Protein AF-A0A5C3QDT7-F1 (afdb_monomer_lite)

Organism: NCBI:txid1884261

Structure (mmCIF, N/CA/C/O backbone):
data_AF-A0A5C3QDT7-F1
#
_entry.id   AF-A0A5C3QDT7-F1
#
loop_
_atom_site.group_PDB
_atom_site.id
_atom_site.type_symbol
_atom_site.label_atom_id
_atom_site.label_alt_id
_atom_site.label_comp_id
_atom_site.label_asym_id
_atom_site.label_entity_id
_atom_site.label_seq_id
_atom_site.pdbx_PDB_ins_code
_atom_site.Cartn_x
_atom_site.Cartn_y
_atom_site.Cartn_z
_atom_site.occupancy
_atom_site.B_iso_or_equiv
_atom_site.auth_seq_id
_atom_site.auth_comp_id
_atom_site.auth_asym_id
_atom_site.auth_atom_id
_atom_site.pdbx_PDB_model_num
ATOM 1 N N . MET A 1 1 ? -24.518 -51.288 13.254 1.00 46.16 1 MET A N 1
ATOM 2 C CA . MET A 1 1 ? -23.234 -50.555 13.257 1.00 46.16 1 MET A CA 1
ATOM 3 C C . MET A 1 1 ? -23.258 -49.539 14.392 1.00 46.16 1 MET A C 1
ATOM 5 O O . MET A 1 1 ? -24.147 -48.701 14.406 1.00 46.16 1 MET A O 1
ATOM 9 N N . SER A 1 2 ? -22.365 -49.686 15.373 1.00 45.25 2 SER A N 1
ATOM 10 C CA . SER A 1 2 ? -22.392 -48.966 16.654 1.00 45.25 2 SER A CA 1
ATOM 11 C C . SER A 1 2 ? -21.695 -47.605 16.610 1.00 45.25 2 SER A C 1
ATOM 13 O O . SER A 1 2 ? -20.634 -47.457 16.008 1.00 45.25 2 SER A O 1
ATOM 15 N N . PHE A 1 3 ? -22.286 -46.647 17.321 1.00 42.19 3 PHE A N 1
ATOM 16 C CA . PHE A 1 3 ? -21.749 -45.327 17.642 1.00 42.19 3 PHE A CA 1
ATOM 17 C C . PHE A 1 3 ? -20.499 -45.412 18.534 1.00 42.19 3 PHE A C 1
ATOM 19 O O . PHE A 1 3 ? -20.432 -46.255 19.431 1.00 42.19 3 PHE A O 1
ATOM 26 N N . LYS A 1 4 ? -19.550 -44.485 18.348 1.00 51.75 4 LYS A N 1
ATOM 27 C CA . LYS A 1 4 ? -18.534 -44.129 19.351 1.00 51.75 4 LYS A CA 1
ATOM 28 C C . LYS A 1 4 ? -18.331 -42.612 19.397 1.00 51.75 4 LYS A C 1
ATOM 30 O O . LYS A 1 4 ? -17.923 -42.000 18.417 1.00 51.75 4 LYS A O 1
ATOM 35 N N . THR A 1 5 ? -18.604 -42.059 20.574 1.00 47.91 5 THR A N 1
ATOM 36 C CA . THR A 1 5 ? -18.246 -40.721 21.063 1.00 47.91 5 THR A CA 1
ATOM 37 C C . THR A 1 5 ? -16.815 -40.726 21.614 1.00 47.91 5 THR A C 1
ATOM 39 O O . THR A 1 5 ? -16.454 -41.660 22.325 1.00 47.91 5 THR A O 1
ATOM 42 N N . THR A 1 6 ? -16.020 -39.691 21.326 1.00 44.88 6 THR A N 1
ATOM 43 C CA . THR A 1 6 ? -14.819 -39.181 22.046 1.00 44.88 6 THR A CA 1
ATOM 44 C C . THR A 1 6 ? -14.408 -37.926 21.261 1.00 44.88 6 THR A C 1
ATOM 46 O O . THR A 1 6 ? -14.332 -38.000 20.043 1.00 44.88 6 THR A O 1
ATOM 49 N N . GLY A 1 7 ? -14.210 -36.726 21.796 1.00 35.62 7 GLY A N 1
ATOM 50 C CA . GLY A 1 7 ? -13.686 -36.317 23.092 1.00 35.62 7 GLY A CA 1
ATOM 51 C C . GLY A 1 7 ? -12.602 -35.269 22.800 1.00 35.62 7 GLY A C 1
ATOM 52 O O . GLY A 1 7 ? -11.702 -35.527 22.007 1.00 35.62 7 GLY A O 1
ATOM 53 N N . ASP A 1 8 ? -12.785 -34.091 23.384 1.00 43.28 8 ASP A N 1
ATOM 54 C CA . ASP A 1 8 ? -11.962 -32.876 23.400 1.00 43.28 8 ASP A CA 1
ATOM 55 C C . ASP A 1 8 ? -10.440 -33.025 23.160 1.00 43.28 8 ASP A C 1
ATOM 57 O O . ASP A 1 8 ? -9.793 -33.871 23.779 1.00 43.28 8 ASP A O 1
ATOM 61 N N . LYS A 1 9 ? -9.866 -32.128 22.336 1.00 39.88 9 LYS A N 1
ATOM 62 C CA . LYS A 1 9 ? -8.500 -31.607 22.529 1.00 39.88 9 LYS A CA 1
ATOM 63 C C . LYS A 1 9 ? -8.380 -30.154 22.076 1.00 39.88 9 LYS A C 1
ATOM 65 O O . LYS A 1 9 ? -8.159 -29.854 20.903 1.00 39.88 9 LYS A O 1
ATOM 70 N N . ASP A 1 10 ? -8.448 -29.278 23.067 1.00 38.56 10 ASP A N 1
ATOM 71 C CA . ASP A 1 10 ? -7.769 -27.988 23.123 1.00 38.56 10 ASP A CA 1
ATOM 72 C C . ASP A 1 10 ? -6.307 -28.093 22.628 1.00 38.56 10 ASP A C 1
ATOM 74 O O . ASP A 1 10 ? -5.536 -28.945 23.080 1.00 38.56 10 ASP A O 1
ATOM 78 N N . THR A 1 11 ? -5.893 -27.247 21.678 1.00 39.19 11 THR A N 1
ATOM 79 C CA . THR A 1 11 ? -4.472 -26.891 21.521 1.00 39.19 11 THR A CA 1
ATOM 80 C C . THR A 1 11 ? -4.332 -25.485 20.938 1.00 39.19 11 THR A C 1
ATOM 82 O O . THR A 1 11 ? -4.353 -25.258 19.728 1.00 39.19 11 THR A O 1
ATOM 85 N N . ALA A 1 12 ? -4.175 -24.538 21.858 1.00 36.22 12 ALA A N 1
ATOM 86 C CA . ALA A 1 12 ? -3.611 -23.203 21.708 1.00 36.22 12 ALA A CA 1
ATOM 87 C C . ALA A 1 12 ? -2.757 -22.950 20.440 1.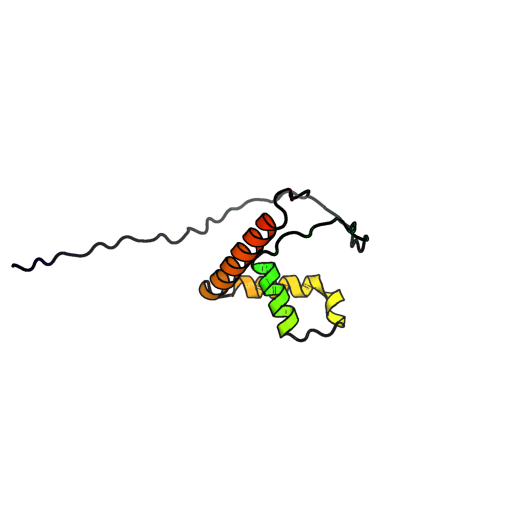00 36.22 12 ALA A C 1
ATOM 89 O O . ALA A 1 12 ? -1.639 -23.451 20.296 1.00 36.22 12 ALA A O 1
ATOM 90 N N . LYS 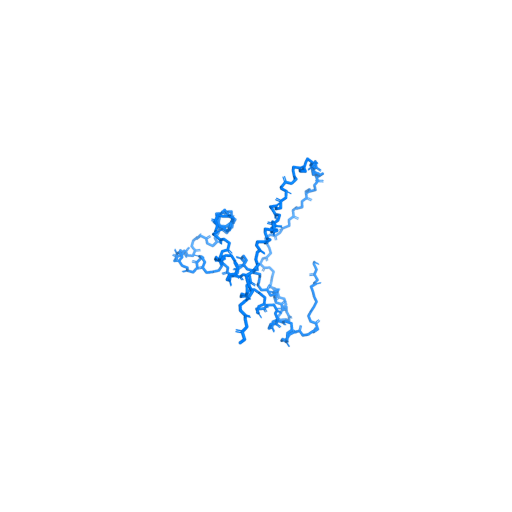A 1 13 ? -3.203 -22.026 19.577 1.00 37.50 13 LYS A N 1
ATOM 91 C CA . LYS A 1 13 ? -2.311 -21.286 18.666 1.00 37.50 13 LYS A CA 1
ATOM 92 C C . LYS A 1 13 ? -1.879 -19.994 19.355 1.00 37.50 13 LYS A C 1
ATOM 94 O O . LYS A 1 13 ? -2.547 -18.969 19.295 1.00 37.50 13 LYS A O 1
ATOM 99 N N . ALA A 1 14 ? -0.754 -20.139 20.048 1.00 34.88 14 ALA A N 1
ATOM 100 C CA . ALA A 1 14 ? 0.122 -19.133 20.628 1.00 34.88 14 ALA A CA 1
ATOM 101 C C . ALA A 1 14 ? -0.102 -17.686 20.150 1.00 34.88 14 ALA A C 1
ATOM 103 O O . ALA A 1 14 ? 0.135 -17.344 18.990 1.00 34.88 14 ALA A O 1
ATOM 104 N N . GLY A 1 15 ? -0.440 -16.815 21.104 1.00 29.23 15 GLY A N 1
ATOM 105 C CA . GLY A 1 15 ? -0.189 -15.388 20.981 1.00 29.23 15 GLY A CA 1
ATOM 106 C C . GLY A 1 15 ? 1.305 -15.153 20.777 1.00 29.23 15 GLY A C 1
ATOM 107 O O . GLY A 1 15 ? 2.134 -15.582 21.580 1.00 29.23 15 GLY A O 1
ATOM 108 N N . THR A 1 16 ? 1.661 -14.485 19.685 1.00 42.62 16 THR A N 1
ATOM 109 C CA . THR A 1 16 ? 3.035 -14.063 19.427 1.00 42.62 16 THR A CA 1
ATOM 110 C C . THR A 1 16 ? 3.484 -13.144 20.567 1.00 42.62 16 THR A C 1
ATOM 112 O O . THR A 1 16 ? 2.901 -12.069 20.743 1.00 42.62 16 THR A O 1
ATOM 115 N N . PRO A 1 17 ? 4.513 -13.509 21.351 1.00 36.41 17 PRO A N 1
ATOM 116 C CA . PRO A 1 17 ? 4.979 -12.663 22.430 1.00 36.41 17 PRO A CA 1
ATOM 117 C C . PRO A 1 17 ? 5.647 -11.445 21.797 1.00 36.41 17 PRO A C 1
ATOM 119 O O . PRO A 1 17 ? 6.668 -11.543 21.110 1.00 36.41 17 PRO A O 1
ATOM 122 N N . ARG A 1 18 ? 5.064 -10.269 22.021 1.00 40.06 18 ARG A N 1
ATOM 123 C CA . ARG A 1 18 ? 5.648 -8.981 21.645 1.00 40.06 18 ARG A CA 1
ATOM 124 C C . ARG A 1 18 ? 6.845 -8.731 22.571 1.00 40.06 18 ARG A C 1
ATOM 126 O O . ARG A 1 18 ? 6.734 -8.034 23.574 1.00 40.06 18 ARG A O 1
ATOM 133 N N . LYS A 1 19 ? 7.990 -9.364 22.277 1.00 42.12 19 LYS A N 1
ATOM 134 C CA . LYS A 1 19 ? 9.251 -9.124 22.991 1.00 42.12 19 LYS A CA 1
ATOM 135 C C . LYS A 1 19 ? 9.576 -7.633 22.918 1.00 42.12 19 LYS A C 1
ATOM 137 O O . LYS A 1 19 ? 9.857 -7.114 21.836 1.00 42.12 19 LYS A O 1
ATOM 142 N N . LYS A 1 20 ? 9.584 -6.967 24.077 1.00 43.97 20 LYS A N 1
ATOM 143 C CA . LYS A 1 20 ? 10.302 -5.706 24.267 1.00 43.97 20 LYS A CA 1
ATOM 144 C C . LYS A 1 20 ? 11.763 -5.965 23.890 1.00 43.97 20 LYS A C 1
ATOM 146 O O . LYS A 1 20 ? 12.446 -6.752 24.538 1.00 43.97 20 LYS A O 1
ATOM 151 N N . ARG A 1 21 ? 12.202 -5.397 22.767 1.00 39.97 21 ARG A N 1
ATOM 152 C CA . ARG A 1 21 ? 13.617 -5.298 22.408 1.00 39.97 21 ARG A CA 1
ATOM 153 C C . ARG A 1 21 ? 14.016 -3.859 22.634 1.00 39.97 21 ARG A C 1
ATOM 155 O O . ARG A 1 21 ? 13.851 -3.028 21.744 1.00 39.97 21 ARG A O 1
ATOM 162 N N . ASP A 1 22 ? 14.563 -3.604 23.809 1.00 48.19 22 ASP A N 1
ATOM 163 C CA . ASP A 1 22 ? 15.526 -2.536 23.996 1.00 48.19 22 ASP A CA 1
ATOM 164 C C . ASP A 1 22 ? 16.672 -2.787 23.010 1.00 48.19 22 ASP A C 1
ATOM 166 O O . ASP A 1 22 ? 17.453 -3.733 23.124 1.00 48.19 22 ASP A O 1
ATOM 170 N N . ARG A 1 23 ? 16.696 -1.995 21.940 1.00 44.56 23 ARG A N 1
ATOM 171 C CA . ARG A 1 23 ? 17.826 -1.910 21.024 1.00 44.56 23 ARG A CA 1
ATOM 172 C C . ARG A 1 23 ? 18.049 -0.443 20.720 1.00 44.56 23 ARG A C 1
ATOM 174 O O . ARG A 1 23 ? 17.362 0.126 19.871 1.00 44.56 23 ARG A O 1
ATOM 181 N N . ALA A 1 24 ? 19.032 0.130 21.407 1.00 44.81 24 ALA A N 1
ATOM 182 C CA . ALA A 1 24 ? 19.730 1.321 20.956 1.00 44.81 24 ALA A CA 1
ATOM 183 C C . ALA A 1 24 ? 19.991 1.199 19.444 1.00 44.81 24 ALA A C 1
ATOM 185 O O . ALA A 1 24 ? 20.595 0.222 18.990 1.00 44.81 24 ALA A O 1
ATOM 186 N N . LYS A 1 25 ? 19.470 2.139 18.651 1.00 46.03 25 LYS A N 1
ATOM 187 C CA . LYS A 1 25 ? 19.831 2.250 17.237 1.00 46.03 25 LYS A CA 1
ATOM 188 C C . LYS A 1 25 ? 20.991 3.241 17.121 1.00 46.03 25 LYS A C 1
ATOM 190 O O . LYS A 1 25 ? 20.840 4.364 17.600 1.00 46.03 25 LYS A O 1
ATOM 195 N N . PRO A 1 26 ? 22.115 2.848 16.499 1.00 40.53 26 PRO A N 1
ATOM 196 C CA . PRO A 1 26 ? 23.199 3.767 16.207 1.00 40.53 26 PRO A CA 1
ATOM 197 C C . PRO A 1 26 ? 22.735 4.804 15.179 1.00 40.53 26 PRO A C 1
ATOM 199 O O . PRO A 1 26 ? 21.913 4.529 14.302 1.00 40.53 26 PRO A O 1
ATOM 202 N N . THR A 1 27 ? 23.277 6.006 15.320 1.00 46.38 27 THR A N 1
ATOM 203 C CA . THR A 1 27 ? 23.207 7.120 14.379 1.00 46.38 27 THR A CA 1
ATOM 204 C C . THR A 1 27 ? 23.703 6.713 12.992 1.00 46.38 27 THR A C 1
ATOM 206 O O . THR A 1 27 ? 24.876 6.386 12.831 1.00 46.38 27 THR A O 1
ATOM 209 N N . THR A 1 28 ? 22.853 6.835 11.974 1.00 36.47 28 THR A N 1
ATOM 210 C CA . THR A 1 28 ? 23.302 7.044 10.591 1.00 36.47 28 THR A CA 1
ATOM 211 C C . THR A 1 28 ? 22.407 8.081 9.930 1.00 36.47 28 THR A C 1
ATOM 213 O O . THR A 1 28 ? 21.270 7.808 9.547 1.00 36.47 28 THR A O 1
ATOM 216 N N . THR A 1 29 ? 22.950 9.288 9.816 1.00 42.97 29 THR A N 1
ATOM 217 C CA . THR A 1 29 ? 22.566 10.313 8.851 1.00 42.97 29 THR A CA 1
ATOM 218 C C . THR A 1 29 ? 22.496 9.692 7.458 1.00 42.97 29 THR A C 1
ATOM 220 O O . THR A 1 29 ? 23.466 9.098 6.990 1.00 42.97 29 THR A O 1
ATOM 223 N N . THR A 1 30 ? 21.372 9.827 6.760 1.00 40.28 30 THR A N 1
ATOM 224 C CA . THR A 1 30 ? 21.335 9.602 5.310 1.00 40.28 30 THR A CA 1
ATOM 225 C C . THR A 1 30 ? 20.404 10.622 4.671 1.00 40.28 30 THR A C 1
ATOM 227 O O . THR A 1 30 ? 19.204 10.421 4.517 1.00 40.28 30 THR A O 1
ATOM 230 N N . THR A 1 31 ? 20.998 11.760 4.320 1.00 48.31 31 THR A N 1
ATOM 231 C CA . THR A 1 31 ? 20.540 12.663 3.267 1.00 48.31 31 THR A CA 1
ATOM 232 C C . THR A 1 31 ? 20.331 11.868 1.981 1.00 48.31 31 THR A C 1
ATOM 234 O O . THR A 1 31 ? 21.292 11.293 1.472 1.00 48.31 31 THR A O 1
ATOM 237 N N . THR A 1 32 ? 19.133 11.855 1.388 1.00 39.72 32 THR A N 1
ATOM 238 C CA . THR A 1 32 ? 19.012 11.473 -0.031 1.00 39.72 32 THR A CA 1
ATOM 239 C C . THR A 1 32 ? 17.837 12.160 -0.726 1.00 39.72 32 THR A C 1
ATOM 241 O O . THR A 1 32 ? 16.698 11.715 -0.670 1.00 39.72 32 THR A O 1
ATOM 244 N N . LYS A 1 33 ? 18.184 13.275 -1.377 1.00 42.28 33 LYS A N 1
ATOM 245 C CA . LYS A 1 33 ? 17.768 13.723 -2.716 1.00 42.28 33 LYS A CA 1
ATOM 246 C C . LYS A 1 33 ? 16.317 13.424 -3.132 1.00 42.28 33 LYS A C 1
ATOM 248 O O . LYS A 1 33 ? 15.992 12.330 -3.585 1.00 42.28 33 LYS A O 1
ATOM 253 N N . ASN A 1 34 ? 15.499 14.478 -3.135 1.00 48.81 34 ASN A N 1
ATOM 254 C CA . ASN A 1 34 ? 14.296 14.581 -3.962 1.00 48.81 34 ASN A CA 1
ATOM 255 C C . ASN A 1 34 ? 14.701 14.514 -5.445 1.00 48.81 34 ASN A C 1
ATOM 257 O O . ASN A 1 34 ? 15.040 15.526 -6.050 1.00 48.81 34 ASN A O 1
ATOM 261 N N . GLY A 1 35 ? 14.742 13.311 -6.016 1.00 46.81 35 GLY A N 1
ATOM 262 C CA . GLY A 1 35 ? 15.088 13.094 -7.415 1.00 46.81 35 GLY A CA 1
ATOM 263 C C . GLY A 1 35 ? 13.849 12.868 -8.272 1.00 46.81 35 GLY A C 1
ATOM 264 O O . GLY A 1 35 ? 13.409 11.733 -8.421 1.00 46.81 35 GLY A O 1
ATOM 265 N N . THR A 1 36 ? 13.360 13.913 -8.938 1.00 53.69 36 THR A N 1
ATOM 266 C CA . THR A 1 36 ? 12.638 13.796 -10.220 1.00 53.69 36 THR A CA 1
ATOM 267 C C . THR A 1 36 ? 13.627 13.516 -11.363 1.00 53.69 36 THR A C 1
ATOM 269 O O . THR A 1 36 ? 13.518 14.055 -12.462 1.00 53.69 36 THR A O 1
ATOM 272 N N . GLY A 1 37 ? 14.635 12.674 -11.106 1.00 54.84 37 GLY A N 1
ATOM 273 C CA . GLY A 1 37 ? 15.516 12.164 -12.146 1.00 54.84 37 GLY A CA 1
ATOM 274 C C . GLY A 1 37 ? 14.679 11.295 -13.071 1.00 54.84 37 GLY A C 1
ATOM 275 O O . GLY A 1 37 ? 13.990 10.385 -12.601 1.00 54.84 37 GLY A O 1
ATOM 276 N N . ARG A 1 38 ? 14.683 11.614 -14.367 1.00 55.97 38 ARG A N 1
ATOM 277 C CA . ARG A 1 38 ? 14.011 10.814 -15.391 1.00 55.97 38 ARG A CA 1
ATOM 278 C C . ARG A 1 38 ? 14.536 9.387 -15.258 1.00 55.97 38 ARG A C 1
ATOM 280 O O . ARG A 1 38 ? 15.712 9.144 -15.502 1.00 55.97 38 ARG A O 1
ATOM 287 N N . LYS A 1 39 ? 13.692 8.476 -14.773 1.00 65.19 39 LYS A N 1
ATOM 288 C CA . LYS A 1 39 ? 14.029 7.053 -14.727 1.00 65.19 39 LYS A CA 1
ATOM 289 C C . LYS A 1 39 ? 14.256 6.613 -16.167 1.00 65.19 39 LYS A C 1
ATOM 291 O O . LYS A 1 39 ? 13.482 7.023 -17.034 1.00 65.19 39 LYS A O 1
ATOM 296 N N . ASP A 1 40 ? 15.292 5.816 -16.406 1.00 74.06 40 ASP A N 1
ATOM 297 C CA . ASP A 1 40 ? 15.504 5.216 -17.718 1.00 74.06 40 ASP A CA 1
ATOM 298 C C . ASP A 1 40 ? 14.204 4.564 -18.208 1.00 74.06 40 ASP A C 1
ATOM 300 O O . ASP A 1 40 ? 13.499 3.938 -17.412 1.00 74.06 40 ASP A O 1
ATOM 304 N N . PRO A 1 41 ? 13.857 4.684 -19.497 1.00 72.81 41 PRO A N 1
ATOM 305 C CA . PRO A 1 41 ? 12.634 4.093 -20.036 1.00 72.81 41 PRO A CA 1
ATOM 306 C C . PRO A 1 41 ? 12.608 2.557 -19.915 1.00 72.81 41 PRO A C 1
ATOM 308 O O . PRO A 1 41 ? 11.540 1.957 -19.973 1.00 72.81 41 PRO A O 1
ATOM 311 N N . SER A 1 42 ? 13.763 1.920 -19.698 1.00 78.81 42 SER A N 1
ATOM 312 C CA . SER A 1 42 ? 13.905 0.489 -19.399 1.00 78.81 42 SER A CA 1
ATOM 313 C C . SER A 1 42 ? 13.707 0.138 -17.915 1.00 78.81 42 SER A C 1
ATOM 315 O O . SER A 1 42 ? 13.760 -1.037 -17.544 1.00 78.81 42 SER A O 1
ATOM 317 N N . TYR A 1 43 ? 13.486 1.125 -17.041 1.00 82.81 43 TYR A N 1
ATOM 318 C CA . TYR A 1 43 ? 13.303 0.896 -15.614 1.00 82.81 43 TYR A CA 1
ATOM 319 C C . TYR A 1 43 ? 11.970 0.201 -15.334 1.00 82.81 43 TYR A C 1
ATOM 321 O O . TYR A 1 43 ? 10.893 0.793 -15.425 1.00 82.81 43 TYR A O 1
ATOM 329 N N . ILE A 1 44 ? 12.059 -1.050 -14.894 1.00 84.25 44 ILE A N 1
ATOM 330 C CA . ILE A 1 44 ? 10.906 -1.811 -14.424 1.00 84.25 44 ILE A CA 1
ATOM 331 C C . ILE A 1 44 ? 10.680 -1.487 -12.935 1.00 84.25 44 ILE A C 1
ATOM 333 O O . ILE A 1 44 ? 11.550 -1.781 -12.101 1.00 84.25 44 ILE A O 1
ATOM 337 N N . PRO A 1 45 ? 9.534 -0.881 -12.569 1.00 86.56 45 PRO A N 1
ATOM 338 C CA . PRO A 1 45 ? 9.222 -0.551 -11.186 1.00 86.56 45 PRO A CA 1
ATOM 339 C C . PRO A 1 45 ? 8.997 -1.808 -10.350 1.00 86.56 45 PRO A C 1
ATOM 341 O O . PRO A 1 45 ? 8.545 -2.831 -10.844 1.00 86.56 45 PRO A O 1
ATOM 344 N N . ARG A 1 46 ? 9.257 -1.711 -9.043 1.00 89.31 46 ARG A N 1
ATOM 345 C CA . ARG A 1 46 ? 8.999 -2.816 -8.112 1.00 89.31 46 ARG A CA 1
ATOM 346 C C . ARG A 1 46 ? 7.518 -3.198 -8.107 1.00 89.31 46 ARG A C 1
ATOM 348 O O . ARG A 1 46 ? 6.656 -2.319 -8.123 1.00 89.31 46 ARG A O 1
ATOM 355 N N . ALA A 1 47 ? 7.245 -4.494 -7.960 1.00 91.19 47 ALA A N 1
ATOM 356 C CA . ALA A 1 47 ? 5.901 -4.972 -7.657 1.00 91.19 47 ALA A CA 1
ATOM 357 C C . ALA A 1 47 ? 5.348 -4.262 -6.399 1.00 91.19 47 ALA A C 1
ATOM 359 O O . ALA A 1 47 ? 6.071 -4.136 -5.400 1.00 91.19 47 ALA A O 1
ATOM 360 N N . PRO A 1 48 ? 4.094 -3.778 -6.424 1.00 90.31 48 PRO A N 1
ATOM 361 C CA . PRO A 1 48 ? 3.504 -3.087 -5.287 1.00 90.31 48 PRO A CA 1
ATOM 362 C C . PRO A 1 48 ? 3.229 -4.073 -4.145 1.00 90.31 48 PRO A C 1
ATOM 364 O O . PRO A 1 48 ? 2.645 -5.133 -4.352 1.00 90.31 48 PRO A O 1
ATOM 367 N N . ASN A 1 49 ? 3.638 -3.716 -2.926 1.00 93.69 49 ASN A N 1
ATOM 368 C CA . ASN A 1 49 ? 3.276 -4.473 -1.726 1.00 93.69 49 ASN A CA 1
ATOM 369 C C . ASN A 1 49 ? 1.863 -4.092 -1.231 1.00 93.69 49 ASN A C 1
ATOM 371 O O . ASN A 1 49 ? 1.250 -3.148 -1.735 1.00 93.69 49 ASN A O 1
ATOM 375 N N . ALA A 1 50 ? 1.371 -4.792 -0.205 1.00 93.69 50 ALA A N 1
ATOM 376 C CA . ALA A 1 50 ? 0.023 -4.599 0.336 1.00 93.69 50 ALA A CA 1
ATOM 377 C C . ALA A 1 50 ? -0.232 -3.155 0.802 1.00 93.69 50 ALA A C 1
ATOM 379 O O . ALA A 1 50 ? -1.260 -2.561 0.482 1.00 93.69 50 ALA A O 1
ATOM 380 N N . PHE A 1 51 ? 0.751 -2.553 1.477 1.00 91.62 51 PHE A N 1
ATOM 381 C CA . PHE A 1 51 ? 0.677 -1.169 1.939 1.00 91.62 51 PHE A CA 1
ATOM 382 C C . PHE A 1 51 ? 0.639 -0.161 0.781 1.00 91.62 51 PHE A C 1
ATOM 384 O O . PHE A 1 51 ? -0.105 0.814 0.842 1.00 91.62 51 PHE A O 1
ATOM 391 N N . ILE A 1 52 ? 1.411 -0.384 -0.288 1.00 91.81 52 ILE A N 1
ATOM 392 C CA . ILE A 1 52 ? 1.404 0.480 -1.476 1.00 91.81 52 ILE A CA 1
ATOM 393 C C . ILE A 1 52 ? 0.041 0.419 -2.169 1.00 91.81 52 ILE A C 1
ATOM 395 O O . ILE A 1 52 ? -0.502 1.467 -2.513 1.00 91.81 52 ILE A O 1
ATOM 399 N N . LEU A 1 53 ? -0.542 -0.775 -2.308 1.00 92.19 53 LEU A N 1
ATOM 400 C CA . LEU A 1 53 ? -1.890 -0.943 -2.858 1.00 92.19 53 LEU A CA 1
ATOM 401 C C . LEU A 1 53 ? -2.940 -0.221 -2.007 1.00 92.19 53 LEU A C 1
ATOM 403 O O . LEU A 1 53 ? -3.754 0.536 -2.543 1.00 92.19 53 LEU A O 1
ATOM 407 N N . PHE A 1 54 ? -2.881 -0.397 -0.686 1.00 91.56 54 PHE A N 1
ATOM 408 C CA . PHE A 1 54 ? -3.775 0.278 0.249 1.00 91.56 54 PHE A CA 1
ATOM 409 C C . PHE A 1 54 ? -3.636 1.799 0.173 1.00 91.56 54 PHE A C 1
ATOM 411 O O . PHE A 1 54 ? -4.633 2.499 0.024 1.00 91.56 54 PHE A O 1
ATOM 418 N N . ARG A 1 55 ? -2.407 2.325 0.192 1.00 89.81 55 ARG A N 1
ATOM 419 C CA . ARG A 1 55 ? -2.135 3.763 0.080 1.00 89.81 55 ARG A CA 1
ATOM 420 C C . ARG A 1 55 ? -2.696 4.341 -1.216 1.00 89.81 55 ARG A C 1
ATOM 422 O O . ARG A 1 55 ? -3.345 5.381 -1.178 1.00 89.81 55 ARG A O 1
ATOM 429 N N . SER A 1 56 ? -2.475 3.678 -2.351 1.00 88.38 56 SER A N 1
ATOM 430 C CA . SER A 1 56 ? -3.024 4.110 -3.642 1.00 88.38 56 SER A CA 1
ATOM 431 C C . SER A 1 56 ? -4.553 4.108 -3.646 1.00 88.38 56 SER A C 1
ATOM 433 O O . SER A 1 56 ? -5.158 5.043 -4.168 1.00 88.38 56 SER A O 1
ATOM 435 N N . SER A 1 57 ? -5.178 3.096 -3.036 1.00 89.19 57 SER A N 1
ATOM 436 C CA . SER A 1 57 ? -6.632 3.059 -2.858 1.00 89.19 57 SER A CA 1
ATOM 437 C C . SER A 1 57 ? -7.113 4.202 -1.967 1.00 89.19 57 SER A C 1
ATOM 439 O O . SER A 1 57 ? -8.066 4.881 -2.318 1.00 89.19 57 SER A O 1
ATOM 441 N N . PHE A 1 58 ? -6.436 4.455 -0.849 1.00 86.19 58 PHE A N 1
ATOM 442 C CA . PHE A 1 58 ? -6.792 5.489 0.121 1.00 86.19 58 PHE A CA 1
ATOM 443 C C . PHE A 1 58 ? -6.714 6.898 -0.478 1.00 86.19 58 PHE A C 1
ATOM 445 O O . PHE A 1 58 ? -7.646 7.684 -0.327 1.00 86.19 58 PHE A O 1
ATOM 452 N N . ILE A 1 59 ? -5.645 7.194 -1.226 1.00 83.94 59 ILE A N 1
ATOM 453 C CA . ILE A 1 59 ? -5.478 8.473 -1.935 1.00 83.94 59 ILE A CA 1
ATOM 454 C C . ILE A 1 59 ? -6.582 8.655 -2.984 1.00 83.94 59 ILE A C 1
ATOM 456 O O . ILE A 1 59 ? -7.184 9.725 -3.067 1.00 83.94 59 ILE A O 1
ATOM 460 N N . ARG A 1 60 ? -6.889 7.600 -3.754 1.00 83.06 60 ARG A N 1
ATOM 461 C CA . ARG A 1 60 ? -7.966 7.628 -4.754 1.00 83.06 60 ARG A CA 1
ATOM 462 C C . ARG A 1 60 ? -9.335 7.849 -4.106 1.00 83.06 60 ARG A C 1
ATOM 464 O O . ARG A 1 60 ? -10.129 8.626 -4.628 1.00 83.06 60 ARG A O 1
ATOM 471 N N . SER A 1 61 ? -9.596 7.196 -2.975 1.00 81.88 61 SER A N 1
ATOM 472 C CA . SER A 1 61 ? -10.852 7.324 -2.232 1.00 81.88 61 SER A CA 1
ATOM 473 C C . SER A 1 61 ? -11.032 8.708 -1.610 1.00 81.88 61 SER A C 1
ATOM 475 O O . SER A 1 61 ? -12.149 9.209 -1.572 1.00 81.88 61 SER A O 1
ATOM 477 N N . GLN A 1 62 ? -9.956 9.353 -1.152 1.00 71.88 62 GLN A N 1
ATOM 478 C CA . GLN A 1 62 ? -10.040 10.653 -0.480 1.00 71.88 62 GLN A CA 1
ATOM 479 C C . GLN A 1 62 ? -10.200 11.860 -1.420 1.00 71.88 62 GLN A C 1
ATOM 481 O O . GLN A 1 62 ? -10.210 12.981 -0.920 1.00 71.88 62 GLN A O 1
ATOM 486 N N . ARG A 1 63 ? -10.338 11.670 -2.750 1.00 61.66 63 ARG A N 1
ATOM 487 C CA . ARG A 1 63 ? -10.378 12.760 -3.760 1.00 61.66 63 ARG A CA 1
ATOM 488 C C . ARG A 1 63 ? -9.407 13.887 -3.402 1.00 61.66 63 ARG A C 1
ATOM 490 O O . ARG A 1 63 ? -9.764 15.062 -3.379 1.00 61.66 63 ARG A O 1
ATOM 497 N N . VAL A 1 64 ? -8.191 13.492 -3.043 1.00 61.72 64 VAL A N 1
ATOM 498 C CA . VAL A 1 64 ? -7.178 14.415 -2.560 1.00 61.72 64 VAL A CA 1
ATOM 499 C C . VAL A 1 64 ? -6.891 15.406 -3.697 1.00 61.72 64 VAL A C 1
ATOM 501 O O . VAL A 1 64 ? -6.431 14.966 -4.752 1.00 61.72 64 VAL A O 1
ATOM 504 N N . PRO A 1 65 ? -7.196 16.710 -3.547 1.00 57.00 65 PRO A N 1
ATOM 505 C CA . PRO A 1 65 ? -6.873 17.689 -4.575 1.00 57.00 65 PRO A CA 1
ATOM 506 C C . PRO A 1 65 ? -5.355 17.695 -4.772 1.00 57.00 65 PRO A C 1
ATOM 508 O O . PRO A 1 65 ? -4.617 17.544 -3.795 1.00 57.00 65 PRO A O 1
ATOM 511 N N . GLY A 1 66 ? -4.887 17.889 -6.009 1.00 59.31 66 GLY A N 1
ATOM 512 C CA . GLY A 1 66 ? -3.464 17.797 -6.384 1.00 59.31 66 GLY A CA 1
ATOM 513 C C . GLY A 1 66 ? -2.493 18.670 -5.567 1.00 59.31 66 GLY A C 1
ATOM 514 O O . GLY A 1 66 ? -1.286 18.478 -5.641 1.00 59.31 66 GLY A O 1
ATOM 515 N N . ASP A 1 67 ? -2.997 19.576 -4.727 1.00 58.09 67 ASP A N 1
ATOM 516 C CA . ASP A 1 67 ? -2.223 20.353 -3.753 1.00 58.09 67 ASP A CA 1
ATOM 517 C C . ASP A 1 67 ? -1.591 19.502 -2.622 1.00 58.09 67 ASP A C 1
ATOM 519 O O . ASP A 1 67 ? -0.534 19.827 -2.078 1.00 58.09 67 ASP A O 1
ATOM 523 N N . VAL A 1 68 ? -2.180 18.356 -2.264 1.00 57.16 68 VAL A N 1
ATOM 524 C CA . VAL A 1 68 ? -1.616 17.487 -1.207 1.00 57.16 68 VAL A CA 1
ATOM 525 C C . VAL A 1 68 ? -0.538 16.537 -1.752 1.00 57.16 68 VAL A C 1
ATOM 527 O O . VAL A 1 68 ? 0.167 15.895 -0.970 1.00 57.16 68 VAL A O 1
ATOM 530 N N . GLU A 1 69 ? -0.308 16.502 -3.068 1.00 56.94 69 GLU A N 1
ATOM 531 C CA . GLU A 1 69 ? 0.833 15.799 -3.673 1.00 56.94 69 GLU A CA 1
ATOM 532 C C . GLU A 1 69 ? 2.172 16.333 -3.103 1.00 56.94 69 GLU A C 1
ATOM 534 O O . GLU A 1 69 ? 3.130 15.582 -2.914 1.00 56.94 69 GLU A O 1
ATOM 539 N N . GLY A 1 70 ? 2.226 17.607 -2.684 1.00 61.16 70 GLY A N 1
ATOM 540 C CA . GLY A 1 70 ? 3.371 18.187 -1.964 1.00 61.16 70 GLY A CA 1
ATOM 541 C C . GLY A 1 70 ? 3.530 17.699 -0.513 1.00 61.16 70 GLY A C 1
ATOM 542 O O . GLY A 1 70 ? 4.627 17.715 0.044 1.00 61.16 70 GLY A O 1
ATOM 543 N N . ARG A 1 71 ? 2.458 17.190 0.109 1.00 67.50 71 ARG A N 1
ATOM 544 C CA . ARG A 1 71 ? 2.405 16.723 1.511 1.00 67.50 71 ARG A CA 1
ATOM 545 C C . ARG A 1 71 ? 2.427 15.194 1.635 1.00 67.50 71 ARG A C 1
ATOM 547 O O . ARG A 1 71 ? 2.004 14.630 2.648 1.00 67.50 71 ARG A O 1
ATOM 554 N N . ASN A 1 72 ? 3.004 14.516 0.640 1.00 72.94 72 ASN A N 1
ATOM 555 C CA . ASN A 1 72 ? 3.193 13.061 0.584 1.00 72.94 72 ASN A CA 1
ATOM 556 C C . ASN A 1 72 ? 3.780 12.450 1.879 1.00 72.94 72 ASN A C 1
ATOM 558 O O . ASN A 1 72 ? 3.413 11.332 2.259 1.00 72.94 72 ASN A O 1
ATOM 562 N N . ALA A 1 73 ? 4.654 13.181 2.582 1.00 79.25 73 ALA A N 1
ATOM 563 C CA . ALA A 1 73 ? 5.231 12.755 3.858 1.00 79.25 73 ALA A CA 1
ATOM 564 C C . ALA A 1 73 ? 4.181 12.640 4.980 1.00 79.25 73 ALA A C 1
ATOM 566 O O . ALA A 1 73 ? 4.144 11.634 5.689 1.00 79.25 73 ALA A O 1
ATOM 567 N N . SER A 1 74 ? 3.302 13.635 5.124 1.00 81.38 74 SER A N 1
ATOM 568 C CA . SER A 1 74 ? 2.235 13.637 6.134 1.00 81.38 74 SER A CA 1
ATOM 569 C C . SER A 1 74 ? 1.175 12.585 5.824 1.00 81.38 74 SER A C 1
ATOM 571 O O . SER A 1 74 ? 0.773 11.842 6.716 1.00 81.38 74 SER A O 1
ATOM 573 N N . LEU A 1 75 ? 0.800 12.437 4.549 1.00 83.06 75 LEU A N 1
ATOM 574 C CA . LEU A 1 75 ? -0.114 11.377 4.116 1.00 83.06 75 LEU A CA 1
ATOM 575 C C . LEU A 1 75 ? 0.440 9.989 4.430 1.00 83.06 75 LEU A C 1
ATOM 577 O O . LEU A 1 75 ? -0.275 9.146 4.955 1.00 83.06 75 LEU A O 1
ATOM 581 N N . SER A 1 76 ? 1.723 9.746 4.162 1.00 84.06 76 SER A N 1
ATOM 582 C CA . SER A 1 76 ? 2.334 8.441 4.445 1.00 84.06 76 SER A CA 1
ATOM 583 C C . SER A 1 76 ? 2.357 8.127 5.943 1.00 84.06 76 SER A C 1
ATOM 585 O O . SER A 1 76 ? 2.171 6.971 6.318 1.00 84.06 76 SER A O 1
ATOM 587 N N . LYS A 1 77 ? 2.512 9.144 6.805 1.00 88.06 77 LYS A N 1
ATOM 588 C CA . LYS A 1 77 ? 2.379 8.984 8.261 1.00 88.06 77 LYS A CA 1
ATOM 589 C C . LYS A 1 77 ? 0.949 8.602 8.651 1.00 88.06 77 LYS A C 1
ATOM 591 O O . LYS A 1 77 ? 0.772 7.619 9.362 1.00 88.06 77 LYS A O 1
ATOM 596 N N . ILE A 1 78 ? -0.057 9.322 8.150 1.00 87.81 78 ILE A N 1
ATOM 597 C CA . ILE A 1 78 ? -1.476 9.056 8.444 1.00 87.81 78 ILE A CA 1
ATOM 598 C C . ILE A 1 78 ? -1.879 7.664 7.948 1.00 87.81 78 ILE A C 1
ATOM 600 O O . ILE A 1 78 ? -2.393 6.858 8.717 1.00 87.81 78 ILE A O 1
ATOM 604 N N . VAL A 1 79 ? -1.570 7.339 6.692 1.00 89.38 79 VAL A N 1
ATOM 605 C CA . VAL A 1 79 ? -1.866 6.028 6.098 1.00 89.38 79 VAL A CA 1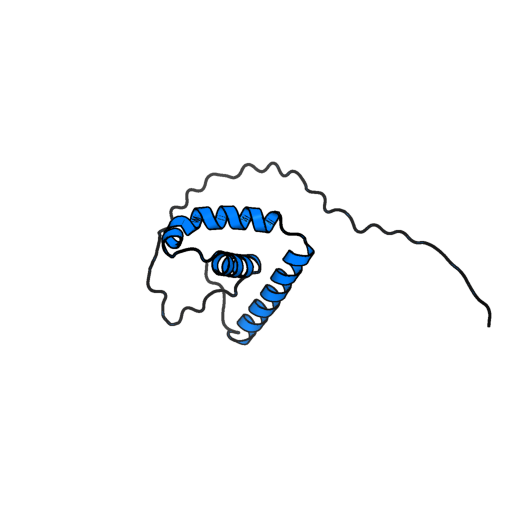
ATOM 606 C C . VAL A 1 79 ? -1.137 4.913 6.847 1.00 89.38 79 VAL A C 1
ATOM 608 O O . VAL A 1 79 ? -1.700 3.838 7.023 1.00 89.38 79 VAL A O 1
ATOM 611 N N . GLY A 1 80 ? 0.080 5.158 7.340 1.00 90.75 80 GLY A N 1
ATOM 612 C CA . GLY A 1 80 ? 0.793 4.222 8.210 1.00 90.75 80 GLY A CA 1
ATOM 613 C C . GLY A 1 80 ? 0.061 3.945 9.527 1.00 90.75 80 GLY A C 1
ATOM 614 O O . GLY A 1 80 ? 0.007 2.797 9.963 1.00 90.75 80 GLY A O 1
ATOM 615 N N . LEU A 1 81 ? -0.544 4.967 10.142 1.00 91.25 81 LEU A N 1
ATOM 616 C CA . LEU A 1 81 ? -1.380 4.798 11.336 1.00 91.25 81 LEU A CA 1
ATOM 617 C C . LEU A 1 81 ? -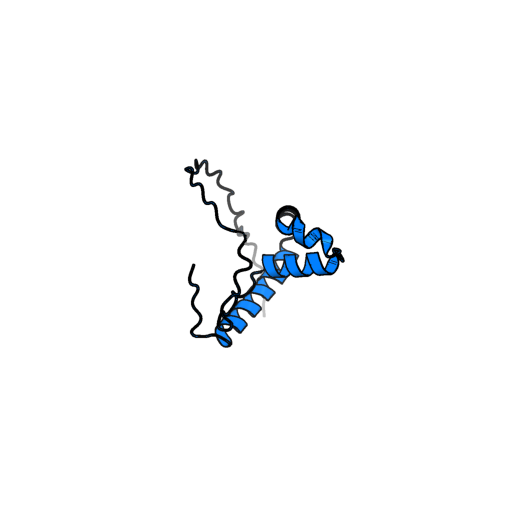2.655 4.012 11.013 1.00 91.25 81 LEU A C 1
ATOM 619 O O . LEU A 1 81 ? -2.943 3.033 11.697 1.00 91.25 81 LEU A O 1
ATOM 623 N N . CYS A 1 82 ? -3.363 4.376 9.940 1.00 90.12 82 CYS A N 1
ATOM 624 C CA . CYS A 1 82 ? -4.554 3.654 9.488 1.00 90.12 82 CYS A CA 1
ATOM 625 C C . CYS A 1 82 ? -4.237 2.187 9.179 1.00 90.12 82 CYS A C 1
ATOM 627 O O . CYS A 1 82 ? -4.959 1.303 9.617 1.00 90.12 82 CYS A O 1
ATOM 629 N N . TRP A 1 83 ? -3.121 1.914 8.498 1.00 91.00 83 TRP A N 1
ATOM 630 C CA . TRP A 1 83 ? -2.694 0.555 8.170 1.00 91.00 83 TRP A CA 1
ATOM 631 C C . TRP A 1 83 ? -2.455 -0.309 9.411 1.00 91.00 83 TRP A C 1
ATOM 633 O O . TRP A 1 83 ? -2.824 -1.482 9.441 1.00 91.00 83 TRP A O 1
ATOM 643 N N . ASN A 1 84 ? -1.858 0.270 10.453 1.00 90.69 84 ASN A N 1
ATOM 644 C CA . ASN A 1 84 ? -1.653 -0.429 11.718 1.00 90.69 84 ASN A CA 1
ATOM 645 C C . ASN A 1 84 ? -2.955 -0.622 12.510 1.00 90.69 84 ASN A C 1
ATOM 647 O O . ASN A 1 84 ? -3.029 -1.556 13.304 1.00 90.69 84 ASN A O 1
ATOM 651 N N . ALA A 1 85 ? -3.950 0.243 12.297 1.00 91.75 85 ALA A N 1
ATOM 652 C CA . ALA A 1 85 ? -5.267 0.169 12.923 1.00 91.75 85 ALA A CA 1
ATOM 653 C C . ALA A 1 85 ? -6.267 -0.733 12.169 1.00 91.75 85 ALA A C 1
ATOM 655 O O . ALA A 1 85 ? -7.305 -1.074 12.729 1.00 91.75 85 ALA A O 1
ATOM 656 N N . LEU A 1 86 ? -5.975 -1.123 10.921 1.00 89.19 86 LEU A N 1
ATOM 657 C CA . LEU A 1 86 ? -6.840 -1.995 10.120 1.00 89.19 86 LEU A CA 1
ATOM 658 C C . LEU A 1 86 ? -7.033 -3.369 10.780 1.00 89.19 86 LEU A C 1
ATOM 660 O O . LEU A 1 86 ? -6.063 -3.948 11.292 1.00 89.19 86 LEU A O 1
ATOM 664 N N . PRO A 1 87 ? -8.244 -3.947 10.689 1.00 93.75 87 PRO A N 1
ATOM 665 C CA . PRO A 1 87 ? -8.482 -5.301 11.150 1.00 93.75 87 PRO A CA 1
ATOM 666 C C . PRO A 1 87 ? -7.657 -6.304 10.325 1.00 93.75 87 PRO A C 1
ATOM 668 O O . PRO A 1 87 ? -7.367 -6.075 9.143 1.00 93.75 87 PRO A O 1
ATOM 671 N N . PRO A 1 88 ? -7.272 -7.443 10.924 1.00 90.69 88 PRO A N 1
ATOM 672 C CA . PRO A 1 88 ? -6.436 -8.440 10.257 1.00 90.69 88 PRO A CA 1
ATOM 673 C C . PRO A 1 88 ? -7.089 -9.017 8.993 1.00 90.69 88 PRO A C 1
ATOM 675 O O . PRO A 1 88 ? -6.382 -9.371 8.056 1.00 90.69 88 PRO A O 1
ATOM 678 N N . THR A 1 89 ? -8.421 -9.056 8.935 1.00 92.44 89 THR A N 1
ATOM 679 C CA . THR A 1 89 ? -9.195 -9.503 7.767 1.00 92.44 89 THR A CA 1
ATOM 680 C C . THR A 1 89 ? -8.983 -8.600 6.553 1.00 92.44 89 THR A C 1
ATOM 682 O O . THR A 1 89 ? -8.689 -9.083 5.462 1.00 92.44 89 THR A O 1
ATOM 685 N N . GLU A 1 90 ? -9.056 -7.281 6.735 1.00 91.38 90 GLU A N 1
ATOM 686 C CA . GLU A 1 90 ? -8.803 -6.330 5.651 1.00 91.38 90 GLU A CA 1
ATOM 687 C C . GLU A 1 90 ? -7.337 -6.335 5.232 1.00 91.38 90 GLU A C 1
ATOM 689 O O . GLU A 1 90 ? -7.026 -6.268 4.044 1.00 91.38 90 GLU A O 1
ATOM 694 N N . ARG A 1 91 ? -6.417 -6.464 6.191 1.00 91.75 91 ARG A N 1
ATOM 695 C CA . ARG A 1 91 ? -4.990 -6.589 5.879 1.00 91.75 91 ARG A CA 1
ATOM 696 C C . ARG A 1 91 ? -4.703 -7.829 5.036 1.00 91.75 91 ARG A C 1
ATOM 698 O O . ARG A 1 91 ? -3.977 -7.709 4.052 1.00 91.75 91 ARG A O 1
ATOM 705 N N . ALA A 1 92 ? -5.319 -8.965 5.361 1.00 93.69 92 ALA A N 1
ATOM 706 C CA . ALA A 1 92 ? -5.180 -10.202 4.597 1.00 93.69 92 ALA A CA 1
ATOM 707 C C . ALA A 1 92 ? -5.627 -10.032 3.135 1.00 93.69 92 ALA A C 1
ATOM 709 O O . ALA A 1 92 ? -4.916 -10.454 2.228 1.00 93.69 92 ALA A O 1
ATOM 710 N N . HIS A 1 93 ? -6.733 -9.324 2.886 1.00 95.38 93 HIS A N 1
ATOM 711 C CA . HIS A 1 93 ? -7.191 -9.003 1.524 1.00 95.38 93 HIS A CA 1
ATOM 712 C C . HIS A 1 93 ? -6.149 -8.221 0.711 1.00 95.38 93 HIS A C 1
ATOM 714 O O . HIS A 1 93 ? -5.920 -8.484 -0.471 1.00 95.38 93 HIS A O 1
ATOM 720 N N . TRP A 1 94 ? -5.478 -7.248 1.330 1.00 94.25 94 TRP A N 1
ATOM 721 C CA . TRP A 1 94 ? -4.418 -6.488 0.659 1.00 94.25 94 TRP A CA 1
ATOM 722 C C . TRP A 1 94 ? -3.132 -7.302 0.474 1.00 94.25 94 TRP A C 1
ATOM 724 O O . TRP A 1 94 ? -2.437 -7.124 -0.528 1.00 94.25 94 TRP A O 1
ATOM 734 N N . GLU A 1 95 ? -2.814 -8.192 1.412 1.00 94.25 95 GLU A N 1
ATOM 735 C CA . GLU A 1 95 ? -1.682 -9.123 1.324 1.00 94.25 95 GLU A CA 1
ATOM 736 C C . GLU A 1 95 ? -1.877 -10.163 0.213 1.00 94.25 95 GLU A C 1
ATOM 738 O O . GLU A 1 95 ? -0.944 -10.422 -0.553 1.00 94.25 95 GLU A O 1
ATOM 743 N N . GLU A 1 96 ? -3.092 -10.681 0.040 1.00 95.38 96 GLU A N 1
ATOM 744 C CA . GLU A 1 96 ? -3.452 -11.562 -1.072 1.00 95.38 96 GLU A CA 1
ATOM 745 C C . GLU A 1 96 ? -3.266 -10.848 -2.418 1.00 95.38 96 GLU A C 1
ATOM 747 O O . GLU A 1 96 ? -2.552 -11.332 -3.299 1.00 95.38 96 GLU A O 1
ATOM 752 N N . LYS A 1 97 ? -3.797 -9.627 -2.553 1.00 94.38 97 LYS A N 1
ATOM 753 C CA . LYS A 1 97 ? -3.595 -8.809 -3.761 1.00 94.38 97 LYS A CA 1
ATOM 754 C C . LYS A 1 97 ? -2.124 -8.522 -4.046 1.00 94.38 97 LYS A C 1
ATOM 756 O O . LYS A 1 97 ? -1.708 -8.538 -5.203 1.00 94.38 97 LYS A O 1
ATOM 761 N N . ALA A 1 98 ? -1.331 -8.255 -3.012 1.00 94.69 98 ALA A N 1
ATOM 762 C CA . ALA A 1 98 ? 0.102 -8.031 -3.157 1.00 94.69 98 ALA A CA 1
ATOM 763 C C . ALA A 1 98 ? 0.833 -9.294 -3.621 1.00 94.69 98 ALA A C 1
ATOM 765 O O . ALA A 1 98 ? 1.716 -9.214 -4.474 1.00 94.69 98 ALA A O 1
ATOM 766 N N . THR A 1 99 ? 0.433 -10.456 -3.103 1.00 94.81 99 THR A N 1
ATOM 767 C CA . THR A 1 99 ? 0.955 -11.761 -3.522 1.00 94.81 99 THR A CA 1
ATOM 768 C C . THR A 1 99 ? 0.677 -12.000 -5.003 1.00 94.81 99 THR A C 1
ATOM 770 O O . THR A 1 99 ? 1.598 -12.317 -5.755 1.00 94.81 99 THR A O 1
ATOM 773 N N . LEU A 1 100 ? -0.556 -11.748 -5.452 1.00 94.94 100 LEU A N 1
ATOM 774 C CA . LEU A 1 100 ? -0.937 -11.854 -6.862 1.00 94.94 100 LEU A CA 1
ATOM 775 C C . LEU A 1 100 ? -0.150 -10.878 -7.745 1.00 94.94 100 LEU A C 1
ATOM 777 O O . LEU A 1 100 ? 0.384 -11.270 -8.780 1.00 94.94 100 LEU A O 1
ATOM 781 N N . ALA A 1 101 ? -0.015 -9.619 -7.323 1.00 92.56 101 ALA A N 1
ATOM 782 C CA . ALA A 1 101 ? 0.746 -8.617 -8.066 1.00 92.56 101 ALA A CA 1
ATOM 783 C C . ALA A 1 101 ? 2.238 -8.977 -8.164 1.00 92.56 101 ALA A C 1
ATOM 785 O O . ALA A 1 101 ? 2.859 -8.773 -9.207 1.00 92.56 101 ALA A O 1
ATOM 786 N N . GLN A 1 102 ? 2.819 -9.534 -7.100 1.00 91.69 102 GLN A N 1
ATOM 787 C CA . GLN A 1 102 ? 4.203 -9.997 -7.096 1.00 91.69 102 GLN A CA 1
ATOM 788 C C . GLN A 1 102 ? 4.396 -11.225 -7.992 1.00 91.69 102 GLN A C 1
ATOM 790 O O . GLN A 1 102 ? 5.389 -11.290 -8.719 1.00 91.69 102 GLN A O 1
ATOM 795 N N . ALA A 1 103 ? 3.455 -12.170 -7.969 1.00 92.50 103 ALA A N 1
ATOM 796 C CA . ALA A 1 103 ? 3.469 -13.336 -8.846 1.00 92.50 103 ALA A CA 1
ATOM 797 C C . ALA A 1 103 ? 3.376 -12.919 -10.321 1.00 92.50 103 ALA A C 1
ATOM 799 O O . ALA A 1 103 ? 4.201 -13.339 -11.131 1.00 92.50 103 ALA A O 1
ATOM 800 N N . GLU A 1 104 ? 2.449 -12.020 -10.655 1.00 93.00 104 GLU A N 1
ATOM 801 C CA . GLU A 1 104 ? 2.293 -11.514 -12.019 1.00 93.00 104 GLU A CA 1
ATOM 802 C C . GLU A 1 104 ? 3.515 -10.707 -12.471 1.00 93.00 104 GLU A C 1
ATOM 804 O O . GLU A 1 104 ? 3.977 -10.861 -13.599 1.00 93.00 104 GLU A O 1
ATOM 809 N N . HIS A 1 105 ? 4.104 -9.896 -11.588 1.00 92.69 105 HIS A N 1
ATOM 810 C CA . HIS A 1 105 ? 5.347 -9.191 -11.892 1.00 92.69 105 HIS A CA 1
ATOM 811 C C . HIS A 1 105 ? 6.497 -10.162 -12.175 1.00 92.69 105 HIS A C 1
ATOM 813 O O . HIS A 1 105 ? 7.250 -9.957 -13.121 1.00 92.69 105 HIS A O 1
ATOM 819 N N . ARG A 1 106 ? 6.637 -11.228 -11.377 1.00 89.62 106 ARG A N 1
ATOM 820 C CA . ARG A 1 106 ? 7.658 -12.262 -11.596 1.00 89.62 106 ARG A CA 1
ATOM 821 C C . ARG A 1 106 ? 7.426 -13.015 -12.907 1.00 89.6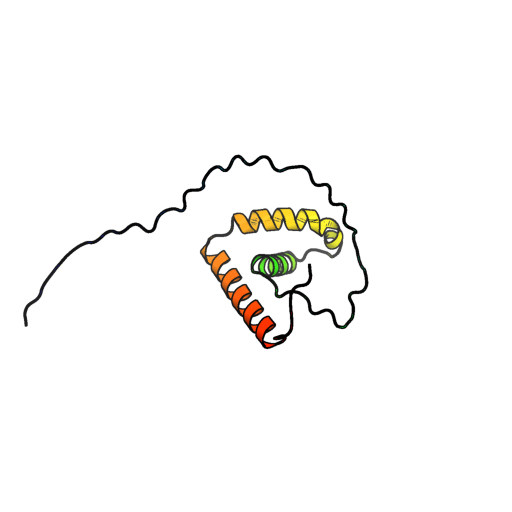2 106 ARG A C 1
ATOM 823 O O . ARG A 1 106 ? 8.388 -13.345 -13.585 1.00 89.62 106 ARG A O 1
ATOM 830 N N . ARG A 1 107 ? 6.165 -13.255 -13.278 1.00 91.44 107 ARG A N 1
ATOM 831 C CA . ARG A 1 107 ? 5.797 -13.895 -14.548 1.00 91.44 107 ARG A CA 1
ATOM 832 C C . ARG A 1 107 ? 6.098 -13.001 -15.754 1.00 91.44 107 ARG A C 1
ATOM 834 O O . ARG A 1 107 ? 6.575 -13.496 -16.766 1.00 91.44 107 ARG A O 1
ATOM 841 N N . ARG A 1 108 ? 5.819 -11.696 -15.650 1.00 91.12 108 ARG A N 1
ATOM 842 C CA . ARG A 1 108 ? 6.089 -10.707 -16.712 1.00 91.12 108 ARG A CA 1
ATOM 843 C C . ARG A 1 108 ? 7.568 -10.385 -16.859 1.00 91.12 108 ARG A C 1
ATOM 845 O O . ARG A 1 108 ? 8.022 -10.136 -17.968 1.00 91.12 108 ARG A O 1
ATOM 852 N N . TYR A 1 109 ? 8.297 -10.377 -15.749 1.00 88.94 109 TYR A N 1
ATOM 853 C CA . TYR A 1 109 ? 9.706 -10.015 -15.706 1.00 88.94 109 TYR A CA 1
ATOM 854 C C . TYR A 1 109 ? 10.507 -11.085 -14.950 1.00 88.94 109 TYR A C 1
ATOM 856 O O . TYR A 1 109 ? 10.889 -10.866 -13.796 1.00 88.94 109 TYR A O 1
ATOM 864 N N . PRO A 1 110 ? 10.752 -12.248 -15.578 1.00 88.12 110 PRO A N 1
ATOM 865 C CA . PRO A 1 110 ? 11.486 -13.344 -14.947 1.00 88.12 110 PRO A CA 1
ATOM 866 C C . PRO A 1 110 ? 12.941 -12.967 -14.627 1.00 88.12 110 PRO A C 1
ATOM 868 O O . PRO A 1 110 ? 13.446 -13.339 -13.571 1.00 88.12 110 PRO A O 1
ATOM 871 N N . ASP A 1 111 ? 13.576 -12.150 -15.473 1.00 88.94 111 ASP A N 1
ATOM 872 C CA . ASP A 1 111 ? 14.963 -11.686 -15.297 1.00 88.94 111 ASP A CA 1
ATOM 873 C C . ASP A 1 111 ? 15.086 -10.444 -14.402 1.00 88.94 111 ASP A C 1
ATOM 875 O O . ASP A 1 111 ? 16.181 -9.923 -14.162 1.00 88.94 111 ASP A O 1
ATOM 879 N N . TRP A 1 112 ? 13.962 -9.921 -13.902 1.00 88.06 112 TRP A N 1
ATOM 880 C CA . TRP A 1 112 ? 13.988 -8.729 -13.071 1.00 88.06 112 TRP A CA 1
ATOM 881 C C . TRP A 1 112 ? 14.516 -9.041 -11.677 1.00 88.06 112 TRP A C 1
ATOM 883 O O . TRP A 1 112 ? 13.975 -9.858 -10.931 1.00 88.06 112 TRP A O 1
ATOM 893 N N . ARG A 1 113 ? 15.557 -8.304 -11.290 1.00 85.12 113 ARG A N 1
ATOM 894 C CA . ARG A 1 113 ? 16.176 -8.386 -9.970 1.00 85.12 113 ARG A CA 1
ATOM 895 C C . ARG A 1 113 ? 16.252 -7.006 -9.341 1.00 85.12 113 ARG A C 1
ATOM 897 O O . ARG A 1 113 ? 16.634 -6.031 -9.985 1.00 85.12 113 ARG A O 1
ATOM 904 N N . PHE A 1 114 ? 15.941 -6.940 -8.050 1.00 84.31 114 PHE A N 1
ATOM 905 C CA . PHE A 1 114 ? 16.055 -5.705 -7.289 1.00 84.31 114 PHE A CA 1
ATOM 906 C C . PHE A 1 114 ? 17.523 -5.258 -7.180 1.00 84.31 114 PHE A C 1
ATOM 908 O O . PHE A 1 114 ? 18.369 -6.009 -6.690 1.00 84.31 114 PHE A O 1
ATOM 915 N N . ARG A 1 115 ? 17.800 -4.029 -7.632 1.00 82.12 115 ARG A N 1
ATOM 916 C CA . ARG A 1 115 ? 19.073 -3.322 -7.454 1.00 82.12 115 ARG A CA 1
ATOM 917 C C . ARG A 1 115 ? 18.825 -2.148 -6.490 1.00 82.12 115 ARG A C 1
ATOM 919 O O . ARG A 1 115 ? 18.099 -1.234 -6.889 1.00 82.12 115 ARG A O 1
ATOM 926 N N . PRO A 1 116 ? 19.266 -2.246 -5.221 1.00 78.38 116 PRO A N 1
ATOM 927 C CA . PRO A 1 116 ? 19.085 -1.191 -4.225 1.00 78.38 116 PRO A CA 1
ATOM 928 C C . PRO A 1 116 ? 19.901 0.063 -4.534 1.00 78.38 116 PRO A C 1
ATOM 930 O O . PRO A 1 116 ? 20.958 -0.066 -5.192 1.00 78.38 116 PRO A O 1
#

Foldseek 3Di:
DDDDDDDDDDDDPDDDPPDPDPDDDDDDDDDDDPDPPPDPPPDDDDQDALLSVQLVVVCVVVVPPCVCVVVVVVSSVVSVVVLVVDDVVVSVVSRVVSVVSNVVSCVVCVPDDDDD

Radius of gyration: 22.17 Å; chains: 1; bounding box: 46×71×44 Å

Sequence (116 aa):
MSFKTTGDKDTAKAGTPRKKRDRAKPTTTTTTKNGTGRKDPSYIPRAPNAFILFRSSFIRSQRVPGDVEGRNASLSKIVGLCWNALPPTERAHWEEKATLAQAEHRRRYPDWRFRP

InterPro domains:
  IPR009071 High mobility group box domain [PF00505] (44-113)
  IPR009071 Hig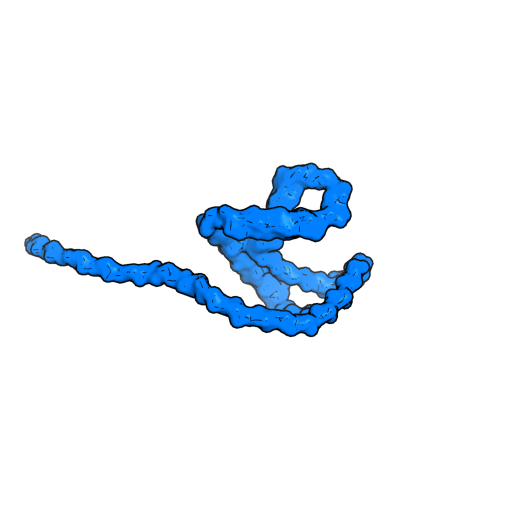h mobility group box domain [PS50118] (44-113)
  IPR009071 High mobility group box domain [SM00398] (43-114)
  IPR036910 High mobility group box domain superfamily [G3DSA:1.10.30.10] (42-116)
  IPR036910 High mobility group box domain superfamily [SSF47095] (28-114)
  IPR051356 SOX/SOX-like transcription factors [PTHR45789] (23-116)

Secondary structure (DSSP, 8-state):
------------------------PPP-------------TT-PPPPP-HHHHHHHHHHHHTT--GGGGGGHHHHHHHHHHHHHHS-HHHHHHHHHHHHHHHHHHHHH-TT-----

pLDDT: mean 71.16, std 21.73, range [29.23, 95.38]